Protein AF-A0A2M7KK85-F1 (afdb_monomer)

Secondary structure (DSSP, 8-state):
--HHHHHHHHHHHTTSSPPPP-----EEEEEEEETTEEEEEEEEEEETTEEEEEEEEEETT-BTTB---EEEE----TT-TTTTHHHHTTSSS-GGG-HHHHHHHTT-EEEEE--

Nearest PDB structures (foldseek):
  3nuz-assembly2_D  TM=7.779E-01  e=1.192E-04  Bacteroides fragilis NCTC 9343
  3nuz-assembly3_E  TM=7.491E-01  e=1.729E-04  Bacteroides fragilis NCTC 9343
  3g8y-assembly1_A-2  TM=7.993E-01  e=6.762E-04  Phocaeicola vulgatus ATCC 8482
  3nuz-assembly3_F  TM=7.758E-01  e=8.664E-04  Bacteroides fragilis NCTC 9343
  3zfx-assembly8_H  TM=6.031E-01  e=3.965E+00  Homo sapiens

Structure (mmCIF, N/CA/C/O backbone):
data_AF-A0A2M7KK85-F1
#
_entry.id   AF-A0A2M7KK85-F1
#
loop_
_atom_site.group_PDB
_atom_site.id
_atom_site.type_symbol
_atom_site.label_atom_id
_atom_site.label_alt_id
_atom_site.label_comp_id
_atom_site.label_asym_id
_atom_site.label_entity_id
_atom_site.label_seq_id
_atom_site.pdbx_PDB_ins_code
_atom_site.Cartn_x
_atom_site.Cartn_y
_atom_site.Cartn_z
_atom_site.occupancy
_atom_site.B_iso_or_equiv
_atom_site.auth_seq_id
_atom_site.auth_comp_id
_atom_site.auth_asym_id
_atom_site.auth_atom_id
_atom_site.pdbx_PDB_model_num
ATOM 1 N N . MET A 1 1 ? 26.435 -12.445 -12.604 1.00 80.38 1 MET A N 1
ATOM 2 C CA . MET A 1 1 ? 25.528 -11.330 -12.313 1.00 80.38 1 MET A CA 1
ATOM 3 C C . MET A 1 1 ? 25.544 -11.101 -10.812 1.00 80.38 1 MET A C 1
ATOM 5 O O . MET A 1 1 ? 25.157 -12.007 -10.082 1.00 80.38 1 MET A O 1
ATOM 9 N N . ASN A 1 2 ? 26.099 -9.984 -10.347 1.00 96.44 2 ASN A N 1
ATOM 10 C CA . ASN A 1 2 ? 25.979 -9.569 -8.944 1.00 96.44 2 ASN A CA 1
ATOM 11 C C . ASN A 1 2 ? 24.585 -8.944 -8.685 1.00 96.44 2 ASN A C 1
ATOM 13 O O . ASN A 1 2 ? 23.785 -8.815 -9.612 1.00 96.44 2 ASN A O 1
ATOM 17 N N . CYS A 1 3 ? 24.270 -8.585 -7.436 1.00 96.69 3 CYS A N 1
ATOM 18 C CA . CYS A 1 3 ? 22.953 -8.034 -7.088 1.00 96.69 3 CYS A CA 1
ATOM 19 C C . CYS A 1 3 ? 22.616 -6.738 -7.843 1.00 96.69 3 CYS A C 1
ATOM 21 O O . CYS A 1 3 ? 21.460 -6.545 -8.220 1.00 96.69 3 CYS A O 1
ATOM 23 N N . ASP A 1 4 ? 23.605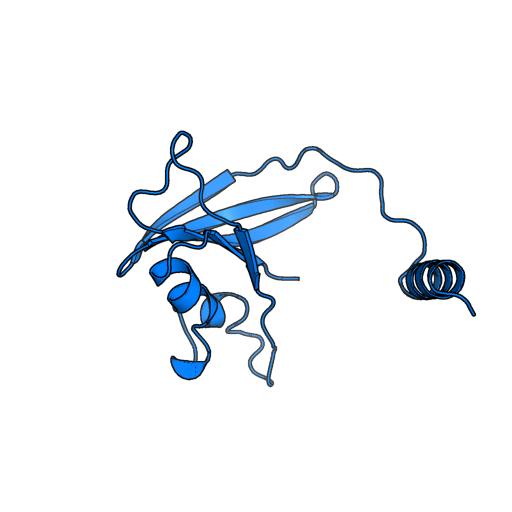 -5.879 -8.083 1.00 96.88 4 ASP A N 1
ATOM 24 C CA . ASP A 1 4 ? 23.407 -4.596 -8.761 1.00 96.88 4 ASP A CA 1
ATOM 25 C C . ASP A 1 4 ? 23.186 -4.803 -10.263 1.00 96.88 4 ASP A C 1
ATOM 27 O O . ASP A 1 4 ? 22.250 -4.251 -10.836 1.00 96.88 4 ASP A O 1
ATOM 31 N N . GLU A 1 5 ? 23.971 -5.689 -10.881 1.00 97.75 5 GLU A N 1
ATOM 32 C CA . GLU A 1 5 ? 23.793 -6.106 -12.275 1.00 97.75 5 GLU A CA 1
ATOM 33 C C . GLU A 1 5 ? 22.420 -6.754 -12.493 1.00 97.75 5 GLU A C 1
ATOM 35 O O . GLU A 1 5 ? 21.765 -6.492 -13.499 1.00 97.75 5 GLU A O 1
ATOM 40 N N . PHE A 1 6 ? 21.954 -7.572 -11.541 1.00 97.69 6 PHE A N 1
ATOM 41 C CA . PHE A 1 6 ? 20.632 -8.194 -11.615 1.00 97.69 6 PHE A CA 1
ATOM 42 C C . PHE A 1 6 ? 19.509 -7.171 -11.484 1.00 97.69 6 PHE A C 1
ATOM 44 O O . PHE A 1 6 ? 18.565 -7.196 -12.272 1.00 97.69 6 PHE A O 1
ATOM 51 N N . ARG A 1 7 ? 19.619 -6.246 -10.524 1.00 96.50 7 ARG A N 1
ATOM 52 C CA . ARG A 1 7 ? 18.644 -5.168 -10.342 1.00 96.50 7 ARG A CA 1
ATOM 53 C C . ARG A 1 7 ? 18.532 -4.306 -11.597 1.00 96.50 7 ARG A C 1
ATOM 55 O O . ARG A 1 7 ? 17.414 -4.024 -12.018 1.00 96.50 7 ARG A O 1
ATOM 62 N N . GLN A 1 8 ? 19.662 -3.914 -12.185 1.00 97.00 8 GLN A N 1
ATOM 63 C CA . GLN A 1 8 ? 19.661 -3.107 -13.402 1.00 97.00 8 GLN A CA 1
ATOM 64 C C . GLN A 1 8 ? 19.040 -3.875 -14.569 1.00 97.00 8 GLN A C 1
ATOM 66 O O . GLN A 1 8 ? 18.164 -3.352 -15.247 1.00 97.00 8 GLN A O 1
ATOM 71 N N . HIS A 1 9 ? 19.418 -5.142 -14.753 1.00 97.31 9 HIS A N 1
ATOM 72 C CA . HIS A 1 9 ? 18.867 -5.954 -15.832 1.00 97.31 9 HIS A CA 1
ATOM 73 C C . HIS A 1 9 ? 17.353 -6.176 -15.693 1.00 97.31 9 HIS A C 1
ATOM 75 O O . HIS A 1 9 ? 16.631 -6.127 -16.688 1.00 97.31 9 HIS A O 1
ATOM 81 N N . LEU A 1 10 ? 16.854 -6.378 -14.466 1.00 97.06 10 LEU A N 1
ATOM 82 C CA . LEU A 1 10 ? 15.418 -6.460 -14.195 1.00 97.06 10 LEU A CA 1
ATOM 83 C C . LEU A 1 10 ? 14.709 -5.149 -14.557 1.00 97.06 10 LEU A C 1
ATOM 85 O O . LEU A 1 10 ? 13.662 -5.188 -15.194 1.00 97.06 10 LEU A O 1
ATOM 89 N N . LEU A 1 11 ? 15.280 -4.005 -14.176 1.00 96.94 11 LEU A N 1
ATOM 90 C CA . LEU A 1 11 ? 14.721 -2.692 -14.487 1.00 96.94 11 LEU A CA 1
ATOM 91 C C . LEU A 1 11 ? 14.650 -2.455 -16.003 1.00 96.94 11 LEU A C 1
ATOM 93 O O . LEU A 1 11 ? 13.603 -2.060 -16.509 1.00 96.94 11 LEU A O 1
ATOM 97 N N . ASP A 1 12 ? 15.713 -2.788 -16.737 1.00 97.25 12 ASP A N 1
ATOM 98 C CA . ASP A 1 12 ? 15.746 -2.695 -18.201 1.00 97.25 12 ASP A CA 1
ATOM 99 C C . ASP A 1 12 ? 14.654 -3.567 -18.849 1.00 97.25 12 ASP A C 1
ATOM 101 O O . ASP A 1 12 ? 13.979 -3.134 -19.782 1.00 97.25 12 ASP A O 1
ATOM 105 N N . CYS A 1 13 ? 14.417 -4.774 -18.317 1.00 97.69 13 CYS A N 1
ATOM 106 C CA . CYS A 1 13 ? 13.335 -5.656 -18.771 1.00 97.69 13 CYS A CA 1
ATOM 107 C C . CYS A 1 13 ? 11.930 -5.103 -18.475 1.00 97.69 13 CYS A C 1
ATOM 109 O O . CYS A 1 13 ? 10.985 -5.434 -19.189 1.00 97.69 13 CYS A O 1
ATOM 111 N N . LEU A 1 14 ? 11.784 -4.286 -17.428 1.00 96.69 14 LEU A N 1
ATOM 112 C CA . LEU A 1 14 ? 10.521 -3.666 -17.017 1.00 96.69 14 LEU A CA 1
ATOM 113 C C . LEU A 1 14 ? 10.253 -2.317 -17.708 1.00 96.69 14 LEU A C 1
ATOM 115 O O . LEU A 1 14 ? 9.276 -1.655 -17.371 1.00 96.69 14 LEU A O 1
ATOM 119 N N . GLY A 1 15 ? 11.081 -1.920 -18.681 1.00 95.50 15 GLY A N 1
ATOM 120 C CA . GLY A 1 15 ? 10.911 -0.677 -19.442 1.00 95.50 15 GLY A CA 1
ATOM 121 C C . GLY A 1 15 ? 11.984 0.382 -19.186 1.00 95.50 15 GLY A C 1
ATOM 122 O O . GLY A 1 15 ? 11.927 1.453 -19.786 1.00 95.50 15 GLY A O 1
ATOM 123 N N . GLY A 1 16 ? 12.989 0.080 -18.361 1.00 95.88 16 GLY A N 1
ATOM 124 C CA . GLY A 1 16 ? 14.100 0.980 -18.069 1.00 95.88 16 GLY A CA 1
ATOM 125 C C . GLY A 1 16 ? 13.853 1.856 -16.835 1.00 95.88 16 GLY A C 1
ATOM 126 O O . GLY A 1 16 ? 13.127 1.447 -15.929 1.00 95.88 16 GLY A O 1
ATOM 127 N N . PRO A 1 17 ? 14.515 3.023 -16.729 1.00 94.19 17 PRO A N 1
ATOM 128 C CA . PRO A 1 17 ? 14.451 3.860 -15.534 1.00 94.19 17 PRO A CA 1
ATOM 129 C C . PRO A 1 17 ? 13.019 4.308 -15.214 1.00 94.19 17 PRO A C 1
ATOM 131 O O . PRO A 1 17 ? 12.212 4.529 -16.113 1.00 94.19 17 PRO A O 1
ATOM 134 N N . PHE A 1 18 ? 12.727 4.479 -13.920 1.00 91.62 18 PHE A N 1
ATOM 135 C CA . PHE A 1 18 ? 11.458 5.052 -13.468 1.00 91.62 18 PHE A CA 1
ATOM 136 C C . PHE A 1 18 ? 11.245 6.462 -14.049 1.00 91.62 18 PHE A C 1
ATOM 138 O O . PHE A 1 18 ? 12.227 7.185 -14.249 1.00 91.62 18 PHE A O 1
ATOM 145 N N . PRO A 1 19 ? 9.986 6.871 -14.291 1.00 90.19 19 PRO A N 1
ATOM 146 C CA . PRO A 1 19 ? 9.676 8.234 -14.703 1.00 90.19 19 PRO A CA 1
ATOM 147 C C . PRO A 1 19 ? 10.050 9.250 -13.613 1.00 90.19 19 PRO A C 1
ATOM 149 O O . PRO A 1 19 ? 10.220 8.905 -12.439 1.00 90.19 19 PRO A O 1
ATOM 152 N N . GLU A 1 20 ? 10.156 10.520 -14.005 1.00 93.12 20 GLU A N 1
ATOM 153 C CA . GLU A 1 20 ? 10.362 11.618 -13.058 1.00 93.12 20 GLU A CA 1
ATOM 154 C C . GLU A 1 20 ? 9.176 11.719 -12.080 1.00 93.12 20 GLU A C 1
ATOM 156 O O . GLU A 1 20 ? 8.023 11.688 -12.520 1.00 93.12 20 GLU A O 1
ATOM 161 N N . PRO A 1 21 ? 9.418 11.866 -10.764 1.00 93.94 21 PRO A N 1
ATOM 162 C CA . PRO A 1 21 ? 8.342 11.985 -9.785 1.00 93.94 21 PRO A CA 1
ATOM 163 C C . PRO A 1 21 ? 7.436 13.197 -10.043 1.00 93.94 21 PRO A C 1
ATOM 165 O O . PRO A 1 21 ? 7.915 14.292 -10.343 1.00 93.94 21 PRO A O 1
ATOM 168 N N . CYS A 1 22 ? 6.130 13.038 -9.820 1.00 93.88 22 CYS A N 1
ATOM 169 C CA . CYS A 1 22 ? 5.160 14.134 -9.826 1.00 93.88 22 CYS A CA 1
ATOM 170 C C . CYS A 1 22 ? 4.597 14.406 -8.416 1.00 93.88 22 CYS A C 1
ATOM 172 O O . CYS A 1 22 ? 4.707 13.561 -7.520 1.00 93.88 22 CYS A O 1
ATOM 174 N N . PRO A 1 23 ? 3.991 15.586 -8.175 1.00 96.56 23 PRO A N 1
ATOM 175 C CA . PRO A 1 23 ? 3.204 15.809 -6.968 1.00 96.56 23 PRO A CA 1
ATOM 176 C C . PRO A 1 23 ? 2.100 14.755 -6.841 1.00 96.56 23 PRO A C 1
ATOM 178 O O . PRO A 1 23 ? 1.389 14.485 -7.801 1.00 96.56 23 PRO A O 1
ATOM 181 N N . LEU A 1 24 ? 1.932 14.190 -5.644 1.00 94.62 24 LEU A N 1
ATOM 182 C CA . LEU A 1 24 ? 0.993 13.085 -5.421 1.00 94.62 24 LEU A CA 1
ATOM 183 C C . LEU A 1 24 ? -0.477 13.496 -5.609 1.00 94.62 24 LEU A C 1
ATOM 185 O O . LEU A 1 24 ? -1.313 12.640 -5.871 1.00 94.62 24 LEU A O 1
ATOM 189 N N . ASN A 1 25 ? -0.809 14.779 -5.412 1.00 96.69 25 ASN A N 1
ATOM 190 C CA . ASN A 1 25 ? -2.170 15.322 -5.542 1.00 96.69 25 ASN A CA 1
ATOM 191 C C . ASN A 1 25 ? -3.252 14.441 -4.876 1.00 96.69 25 ASN A C 1
ATOM 193 O O . ASN A 1 25 ? -4.368 14.297 -5.378 1.00 96.69 25 ASN A O 1
ATOM 197 N N . ALA A 1 26 ? -2.905 13.830 -3.734 1.00 96.44 26 ALA A N 1
ATOM 198 C CA . ALA A 1 26 ? -3.762 12.872 -3.054 1.00 96.44 26 ALA A CA 1
ATOM 199 C C . ALA A 1 26 ? -5.007 13.552 -2.478 1.00 96.44 26 ALA A C 1
ATOM 201 O O . ALA A 1 26 ? -4.923 14.605 -1.843 1.00 96.44 26 ALA A O 1
ATOM 202 N N . ARG A 1 27 ? -6.160 12.909 -2.653 1.00 97.25 27 ARG A N 1
ATOM 203 C CA . ARG A 1 27 ? -7.436 13.346 -2.084 1.00 97.25 27 ARG A CA 1
ATOM 204 C C . ARG A 1 27 ? -8.221 12.158 -1.547 1.00 97.25 27 ARG A C 1
ATOM 206 O O . ARG A 1 27 ? -8.350 11.135 -2.220 1.00 97.25 27 ARG A O 1
ATOM 213 N N . THR A 1 28 ? -8.791 12.328 -0.362 1.00 97.62 28 THR A N 1
ATOM 214 C CA . THR A 1 28 ? -9.773 11.396 0.193 1.00 97.62 28 THR A CA 1
ATOM 215 C C . THR A 1 28 ? -11.132 11.706 -0.419 1.00 97.62 28 THR A C 1
ATOM 217 O O . THR A 1 28 ? -11.594 12.846 -0.390 1.00 97.62 28 THR A O 1
ATOM 220 N N . LEU A 1 29 ? -11.738 10.700 -1.041 1.00 97.81 29 LEU A N 1
ATOM 221 C CA . LEU A 1 29 ? -13.057 10.784 -1.661 1.00 97.81 29 LEU A CA 1
ATOM 222 C C . LEU A 1 29 ? -14.163 10.422 -0.677 1.00 97.81 29 LEU A C 1
ATOM 224 O O . LEU A 1 29 ? -15.227 11.031 -0.709 1.00 97.81 29 LEU A O 1
ATOM 228 N N . ASP A 1 30 ? -13.906 9.421 0.160 1.00 97.31 30 ASP A N 1
ATOM 229 C CA . ASP A 1 30 ? -14.857 8.933 1.147 1.00 97.31 30 ASP A CA 1
ATOM 230 C C . ASP A 1 30 ? -14.116 8.284 2.320 1.00 97.31 30 ASP A C 1
ATOM 232 O O . ASP A 1 30 ? -12.994 7.790 2.165 1.00 97.31 30 ASP A O 1
ATOM 236 N N . THR A 1 31 ? -14.759 8.269 3.481 1.00 97.25 31 THR A N 1
ATOM 237 C CA . THR A 1 31 ? -14.248 7.648 4.700 1.00 97.25 31 THR A CA 1
ATOM 238 C C . THR A 1 31 ? -15.395 6.973 5.426 1.00 97.25 31 THR A C 1
ATOM 240 O O . THR A 1 31 ? -16.407 7.603 5.729 1.00 97.25 31 THR A O 1
ATOM 243 N N . TRP A 1 32 ? -15.212 5.708 5.787 1.00 96.69 32 TRP A N 1
ATOM 244 C CA . TRP A 1 32 ? -16.170 4.996 6.621 1.00 96.69 32 TRP A CA 1
ATOM 245 C C . TRP A 1 32 ? -15.479 4.220 7.731 1.00 96.69 32 TRP A C 1
ATOM 247 O O . TRP A 1 32 ? -14.368 3.709 7.583 1.00 96.69 32 TRP A O 1
ATOM 257 N N . GLN A 1 33 ? -16.170 4.128 8.862 1.00 96.62 33 GLN A N 1
ATOM 258 C CA . GLN A 1 33 ? -15.709 3.338 9.990 1.00 96.62 33 GLN A CA 1
ATOM 259 C C . GLN A 1 33 ? -15.928 1.849 9.708 1.00 96.62 33 GLN A C 1
ATOM 261 O O . GLN A 1 33 ? -16.995 1.435 9.247 1.00 96.62 33 GLN A O 1
ATOM 266 N N . ALA A 1 34 ? -14.928 1.043 10.034 1.00 91.50 34 ALA A N 1
ATOM 267 C CA . ALA A 1 34 ? -15.005 -0.403 10.113 1.00 91.50 34 ALA A CA 1
ATOM 268 C C . ALA A 1 34 ? -14.591 -0.858 11.524 1.00 91.50 34 ALA A C 1
ATOM 270 O O . ALA A 1 34 ? -14.230 -0.063 12.391 1.00 91.50 34 ALA A O 1
ATOM 271 N N . ASP A 1 35 ? -14.694 -2.157 11.780 1.00 92.44 35 ASP A N 1
ATOM 272 C CA . ASP A 1 35 ? -14.297 -2.732 13.063 1.00 92.44 35 ASP A CA 1
ATOM 273 C C . ASP A 1 35 ? -12.780 -2.580 13.286 1.00 92.44 35 ASP A C 1
ATOM 275 O O . ASP A 1 35 ? -11.990 -3.169 12.542 1.00 92.44 35 ASP A O 1
ATOM 279 N N . GLY A 1 36 ? -12.381 -1.771 14.273 1.00 94.56 36 GLY A N 1
ATOM 280 C CA . GLY A 1 36 ? -10.988 -1.534 14.683 1.00 94.56 36 GLY A CA 1
ATOM 281 C C . GLY A 1 36 ? -10.147 -0.650 13.753 1.00 94.56 36 GLY A C 1
ATOM 282 O O . GLY A 1 36 ? -8.943 -0.502 13.972 1.00 94.56 36 GLY A O 1
ATOM 283 N N . CYS A 1 37 ? -10.739 -0.100 12.692 1.00 96.62 37 CYS A N 1
ATOM 284 C CA . CYS A 1 37 ? -10.072 0.813 11.767 1.00 96.62 37 CYS A CA 1
ATOM 285 C C . CYS A 1 37 ? -11.090 1.646 10.986 1.00 96.62 37 CYS A C 1
ATOM 287 O O . CYS A 1 37 ? -12.224 1.219 10.766 1.00 96.62 37 CYS A O 1
ATOM 289 N N . ARG A 1 38 ? -10.665 2.790 10.458 1.00 96.69 38 ARG A N 1
ATOM 290 C CA . ARG A 1 38 ? -11.387 3.477 9.382 1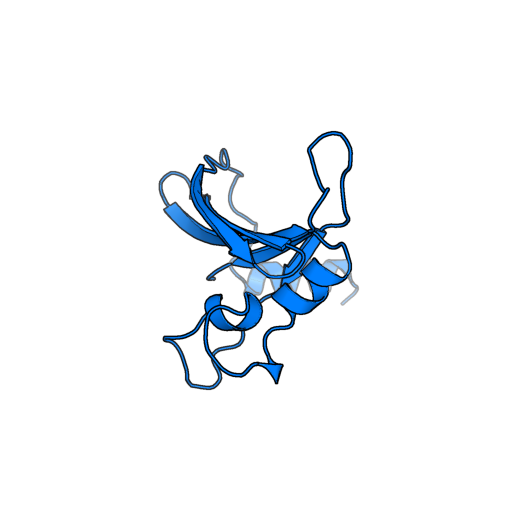.00 96.69 38 ARG A CA 1
ATOM 291 C C . ARG A 1 38 ? -10.791 3.104 8.032 1.00 96.69 38 ARG A C 1
ATOM 293 O O . ARG A 1 38 ? -9.583 2.903 7.910 1.00 96.69 38 ARG A O 1
ATOM 300 N N . LEU A 1 39 ? -11.634 3.043 7.013 1.00 96.94 39 LEU A N 1
ATOM 301 C CA . LEU A 1 39 ? -11.218 2.873 5.630 1.00 96.94 39 LEU A CA 1
ATOM 302 C C . LEU A 1 39 ? -11.433 4.194 4.895 1.00 96.94 39 LEU A C 1
AT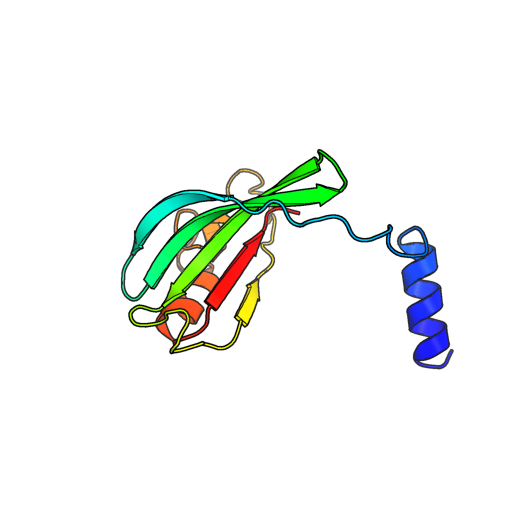OM 304 O O . LEU A 1 39 ? -12.527 4.754 4.898 1.00 96.94 39 LEU A O 1
ATOM 308 N N . GLU A 1 40 ? -10.376 4.681 4.261 1.00 97.06 40 GLU A N 1
ATOM 309 C CA . GLU A 1 40 ? -10.378 5.869 3.420 1.00 97.06 40 GLU A CA 1
ATOM 310 C C . GLU A 1 40 ? -10.270 5.449 1.952 1.00 97.06 40 GLU A C 1
ATOM 312 O O . GLU A 1 40 ? -9.310 4.793 1.538 1.00 97.06 40 GLU A O 1
ATOM 317 N N . SER A 1 41 ? -11.260 5.817 1.143 1.00 96.62 41 SER A N 1
ATOM 318 C CA . SER A 1 41 ? -11.150 5.739 -0.309 1.00 96.62 41 SER A CA 1
ATOM 319 C C . SER A 1 41 ? -10.413 6.971 -0.796 1.00 96.62 41 SER A C 1
ATOM 321 O O . SER A 1 41 ? -10.923 8.084 -0.689 1.00 96.62 41 SER A O 1
ATOM 323 N N . VAL A 1 42 ? -9.224 6.776 -1.352 1.00 96.94 42 VAL A N 1
ATOM 324 C CA . VAL A 1 42 ? -8.351 7.857 -1.803 1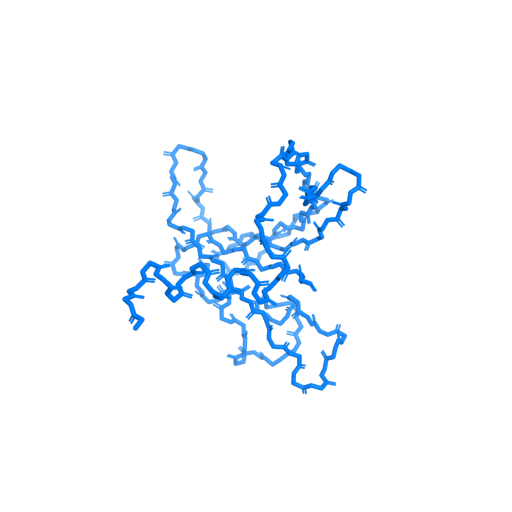.00 96.94 42 VAL A CA 1
ATOM 325 C C . VAL A 1 42 ? -8.071 7.724 -3.289 1.00 96.94 42 VAL A C 1
ATOM 327 O O . VAL A 1 42 ? -8.140 6.636 -3.862 1.00 96.94 42 VAL A O 1
ATOM 330 N N . VAL A 1 43 ? -7.717 8.834 -3.917 1.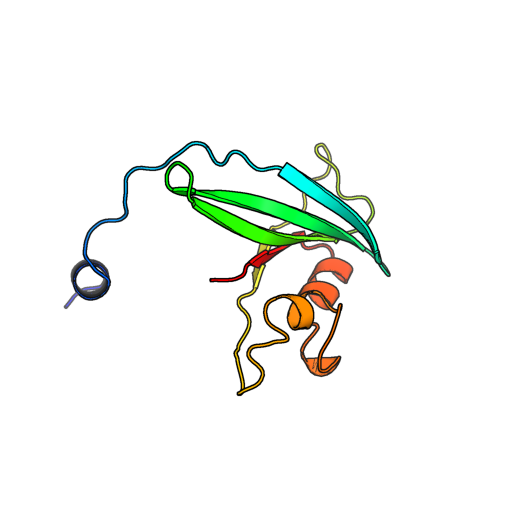00 96.94 43 VAL A N 1
ATOM 331 C CA . VAL A 1 43 ? -7.066 8.824 -5.226 1.00 96.94 43 VAL A CA 1
ATOM 332 C C . VAL A 1 43 ? -5.821 9.693 -5.180 1.00 96.94 43 VAL A C 1
ATOM 334 O O . VAL A 1 43 ? -5.761 10.636 -4.390 1.00 96.94 43 VAL A O 1
ATOM 337 N N . TYR A 1 44 ? -4.842 9.376 -6.016 1.00 96.06 44 TYR A N 1
ATOM 338 C CA . TYR A 1 44 ? -3.589 10.115 -6.148 1.00 96.06 44 TYR A CA 1
ATOM 339 C C . TYR A 1 44 ? -3.094 10.077 -7.593 1.00 96.06 44 TYR A C 1
ATOM 341 O O . TYR A 1 44 ? -3.563 9.257 -8.374 1.00 96.06 44 TYR A O 1
ATOM 349 N N . GLU A 1 45 ? -2.153 10.945 -7.941 1.00 95.62 45 GLU A N 1
ATOM 350 C CA . GLU A 1 45 ? -1.515 10.951 -9.255 1.00 95.62 45 GLU A CA 1
ATOM 351 C C . GLU A 1 45 ? -0.241 10.092 -9.256 1.00 95.62 45 GLU A C 1
ATOM 353 O O . GLU A 1 45 ? 0.649 10.292 -8.425 1.00 95.62 45 GLU A O 1
ATOM 358 N N . SER A 1 46 ? -0.184 9.104 -10.156 1.00 92.38 46 SER A N 1
ATOM 359 C CA . SER A 1 46 ? 1.016 8.299 -10.466 1.00 92.38 46 SER A CA 1
ATOM 360 C C . SER A 1 46 ? 1.925 9.011 -11.463 1.00 92.38 46 SER A C 1
ATOM 362 O O . SER A 1 46 ? 3.147 8.927 -11.358 1.00 92.38 46 SER A O 1
ATOM 364 N N . GLU A 1 47 ? 1.306 9.720 -12.403 1.00 93.25 47 GLU A N 1
ATOM 365 C CA . GLU A 1 47 ? 1.914 10.591 -13.402 1.00 93.25 47 GLU A CA 1
ATOM 366 C C . GLU A 1 47 ? 1.050 11.857 -13.547 1.00 93.25 47 GLU A C 1
ATOM 368 O O . GLU A 1 47 ? -0.111 11.854 -13.126 1.00 93.25 47 GLU A O 1
ATOM 373 N N . PRO A 1 48 ? 1.559 12.951 -14.147 1.00 94.19 48 PRO A N 1
ATOM 374 C CA . PRO A 1 48 ? 0.776 14.171 -14.329 1.00 94.19 48 P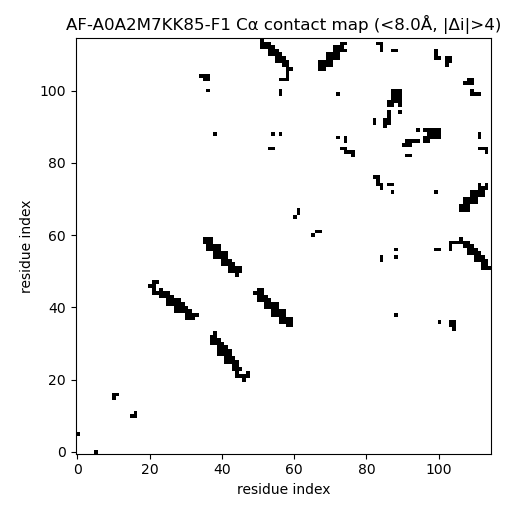RO A CA 1
ATOM 375 C C . PRO A 1 48 ? -0.56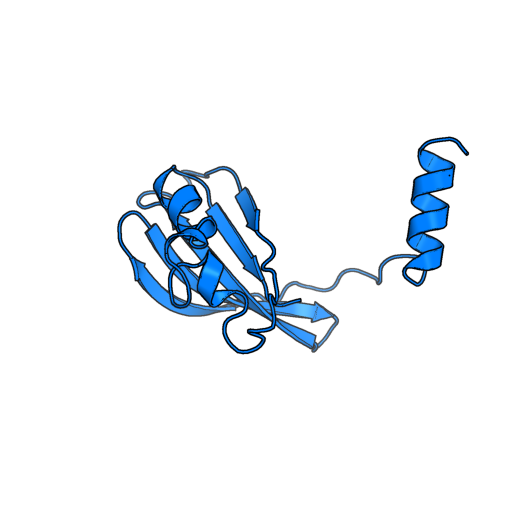3 13.921 -15.042 1.00 94.19 48 PRO A C 1
ATOM 377 O O . PRO A 1 48 ? -0.610 13.678 -16.248 1.00 94.19 48 PRO A O 1
ATOM 380 N N . GLY A 1 49 ? -1.661 14.031 -14.289 1.00 93.50 49 GLY A N 1
ATOM 381 C CA . GLY A 1 49 ? -3.023 13.804 -14.777 1.00 93.50 49 GLY A CA 1
ATOM 382 C C . GLY A 1 49 ? -3.488 12.342 -14.823 1.00 93.50 49 GLY A C 1
ATOM 383 O O . GLY A 1 49 ? -4.641 12.112 -15.195 1.00 93.50 49 GLY A O 1
ATOM 384 N N . ASP A 1 50 ? -2.654 11.375 -14.430 1.00 94.00 50 ASP A N 1
ATOM 385 C CA . ASP A 1 50 ? -3.029 9.960 -14.320 1.00 94.00 50 ASP A CA 1
ATOM 386 C C . ASP A 1 50 ? -3.409 9.612 -12.877 1.00 94.00 50 ASP A C 1
ATOM 388 O O . ASP A 1 50 ? -2.571 9.634 -11.978 1.00 94.00 50 ASP A O 1
ATOM 392 N N . VAL A 1 51 ? -4.694 9.336 -12.645 1.00 95.06 51 VAL A N 1
ATOM 393 C CA . VAL A 1 51 ? -5.283 9.235 -11.303 1.00 95.06 51 VAL A CA 1
ATOM 394 C C . VAL A 1 51 ? -5.526 7.777 -10.920 1.00 95.06 51 VAL A C 1
ATOM 396 O O . VAL A 1 51 ? -6.386 7.108 -11.492 1.00 95.06 51 VAL A O 1
ATOM 399 N N . VAL A 1 52 ? -4.857 7.324 -9.861 1.00 94.50 52 VAL A N 1
ATOM 400 C CA . VAL A 1 52 ? -4.930 5.957 -9.337 1.00 94.50 52 VAL A CA 1
ATOM 401 C C . VAL A 1 52 ? -5.790 5.898 -8.069 1.00 94.50 52 VAL A C 1
ATOM 403 O O . VAL A 1 52 ? -5.526 6.630 -7.108 1.00 94.50 52 VAL A O 1
ATOM 406 N N . PRO A 1 53 ? -6.814 5.023 -8.015 1.00 95.12 53 PRO A N 1
ATOM 407 C CA . PRO A 1 53 ? -7.596 4.788 -6.810 1.00 95.12 53 PRO A CA 1
ATOM 408 C C . PRO A 1 53 ? -6.923 3.800 -5.852 1.00 95.12 53 PRO A C 1
ATOM 410 O O . PRO A 1 53 ? -6.361 2.779 -6.247 1.00 95.12 53 PRO A O 1
ATOM 413 N N . ALA A 1 54 ? -7.071 4.055 -4.555 1.00 95.69 54 ALA A N 1
ATOM 414 C CA . ALA A 1 54 ? -6.635 3.150 -3.500 1.00 95.69 54 ALA A CA 1
ATOM 415 C C . ALA A 1 54 ? -7.584 3.185 -2.298 1.00 95.69 54 ALA A C 1
ATOM 417 O O . ALA A 1 54 ? -8.358 4.123 -2.100 1.00 95.69 54 ALA A O 1
ATOM 418 N N . HIS A 1 55 ? -7.494 2.151 -1.471 1.00 96.12 55 HIS A N 1
ATOM 419 C CA . HIS A 1 55 ? -7.998 2.183 -0.107 1.00 96.12 55 HIS A CA 1
ATOM 420 C C . HIS A 1 55 ? -6.829 2.304 0.866 1.00 96.12 55 HIS A C 1
ATOM 422 O O . HIS A 1 55 ? -5.776 1.686 0.676 1.00 96.12 55 HIS A O 1
ATOM 428 N N . VAL A 1 56 ? -7.020 3.103 1.909 1.00 96.88 56 VAL A N 1
ATOM 429 C CA . VAL A 1 56 ? -6.108 3.198 3.046 1.00 96.88 56 VAL A CA 1
ATOM 430 C C . VAL A 1 56 ? -6.891 2.827 4.293 1.00 96.88 56 VAL A C 1
ATOM 432 O O . VAL A 1 56 ? -7.874 3.479 4.627 1.00 96.88 56 VAL A O 1
ATOM 435 N N . LEU A 1 57 ? -6.480 1.757 4.962 1.00 97.50 57 LEU A N 1
ATOM 436 C CA . LEU A 1 57 ? -7.031 1.364 6.249 1.00 97.50 57 LEU A CA 1
ATOM 437 C C . LEU A 1 57 ? -6.148 1.945 7.343 1.00 97.50 57 LEU A C 1
ATOM 439 O O . LEU A 1 57 ? -4.942 1.695 7.368 1.00 97.50 57 LEU A O 1
ATOM 443 N N . VAL A 1 58 ? -6.754 2.725 8.230 1.00 97.44 58 VAL A N 1
ATOM 444 C CA . VAL A 1 58 ? -6.069 3.381 9.340 1.00 97.44 58 VAL A CA 1
ATOM 445 C C . VAL A 1 58 ? -6.624 2.816 10.646 1.00 97.44 58 VAL A C 1
ATOM 447 O O . VAL A 1 58 ? -7.833 2.920 10.864 1.00 97.44 58 VAL A O 1
ATOM 450 N 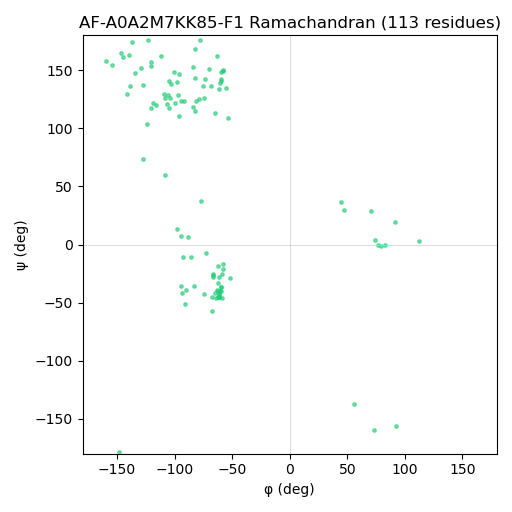N . PRO A 1 59 ? -5.787 2.203 11.503 1.00 97.56 59 PRO A N 1
ATOM 451 C CA . PRO A 1 59 ? -6.224 1.693 12.798 1.00 97.56 59 PRO A CA 1
ATOM 452 C C . PRO A 1 59 ? -6.841 2.796 13.660 1.00 97.56 59 PRO A C 1
ATOM 454 O O . PRO A 1 59 ? -6.439 3.960 13.579 1.00 97.56 59 PRO A O 1
ATOM 457 N N . ASP A 1 60 ? -7.784 2.432 14.523 1.00 95.19 60 ASP A N 1
ATOM 458 C CA . ASP A 1 60 ? -8.370 3.396 15.454 1.00 95.19 60 ASP A CA 1
ATOM 459 C C . ASP A 1 60 ? -7.296 3.990 16.386 1.00 95.19 60 ASP A C 1
ATOM 461 O O . ASP A 1 60 ? -6.400 3.294 16.867 1.00 95.19 60 ASP A O 1
ATOM 465 N N . GLY A 1 61 ? -7.381 5.299 16.641 1.00 90.94 61 GLY A N 1
ATOM 466 C CA . GLY A 1 61 ? -6.422 6.027 17.481 1.00 90.94 61 GLY A CA 1
ATOM 467 C C . GLY A 1 61 ? -5.097 6.393 16.801 1.00 90.94 61 GLY A C 1
ATOM 468 O O . GLY A 1 61 ? -4.272 7.050 17.432 1.00 90.94 61 GLY A O 1
ATOM 469 N N . VAL A 1 62 ? -4.891 6.012 15.534 1.00 92.81 62 VAL A N 1
ATOM 470 C CA . VAL A 1 62 ? -3.760 6.479 14.721 1.00 92.81 62 VAL A CA 1
ATOM 471 C C . VAL A 1 62 ? -4.097 7.828 14.093 1.00 92.81 62 VAL A C 1
ATOM 473 O O . VAL A 1 62 ? -5.009 7.950 13.270 1.00 92.81 62 VAL A O 1
ATOM 476 N N . GLU A 1 63 ? -3.308 8.829 14.464 1.00 88.62 63 GLU A N 1
ATOM 477 C CA . GLU A 1 63 ? -3.410 10.222 14.026 1.00 88.62 63 GLU A CA 1
ATOM 478 C C . GLU A 1 63 ? -2.008 10.779 13.722 1.00 88.62 63 GLU A C 1
ATOM 480 O O . GLU A 1 63 ? -0.996 10.111 13.942 1.00 88.62 63 GLU A O 1
ATOM 485 N N . GLY A 1 64 ? -1.920 12.002 13.191 1.00 82.00 64 GLY A N 1
ATOM 486 C CA . GLY A 1 64 ? -0.648 12.582 12.728 1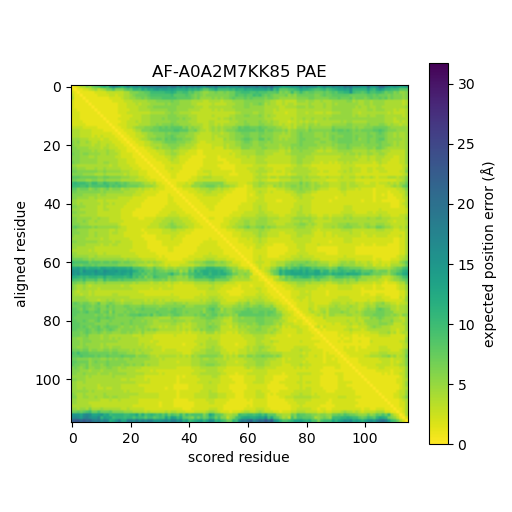.00 82.00 64 GLY A CA 1
ATOM 487 C C . GLY A 1 64 ? 0.452 12.699 13.796 1.00 82.00 64 GLY A C 1
ATOM 488 O O . GLY A 1 64 ? 1.634 12.696 13.458 1.00 82.00 64 GLY A O 1
ATOM 489 N N . ASP A 1 65 ? 0.084 12.775 15.074 1.00 87.00 65 ASP A N 1
ATOM 490 C CA . ASP A 1 65 ? 0.993 12.794 16.225 1.00 87.00 65 ASP A CA 1
ATOM 491 C C . ASP A 1 65 ? 1.272 11.396 16.817 1.00 87.00 65 ASP A C 1
ATOM 493 O O . ASP A 1 65 ? 2.212 11.236 17.598 1.00 87.00 65 ASP A O 1
ATOM 497 N N . HIS A 1 66 ? 0.518 10.376 16.395 1.00 86.81 66 HIS A N 1
ATOM 498 C CA . HIS A 1 66 ? 0.631 8.980 16.822 1.00 86.81 66 HIS A CA 1
ATOM 499 C C . HIS A 1 66 ? 0.753 8.058 15.597 1.00 86.81 66 HIS A C 1
ATOM 501 O O . HIS A 1 66 ? -0.203 7.365 15.237 1.00 86.81 66 HIS A O 1
ATOM 507 N N . PRO A 1 67 ? 1.919 8.047 14.921 1.00 91.31 67 PRO A N 1
ATOM 508 C CA . PRO A 1 67 ? 2.094 7.283 13.695 1.00 91.31 67 PRO A CA 1
ATOM 509 C C . PRO A 1 67 ? 2.119 5.773 13.957 1.00 91.31 67 PRO A C 1
ATOM 511 O O . PRO A 1 67 ? 2.606 5.302 14.985 1.00 91.31 67 PRO A O 1
ATOM 514 N N . ALA A 1 68 ? 1.678 5.015 12.956 1.00 95.12 68 ALA A N 1
ATOM 515 C CA . ALA A 1 68 ? 1.757 3.560 12.913 1.00 95.12 68 ALA A CA 1
ATOM 516 C C . ALA A 1 68 ? 2.578 3.084 11.698 1.00 95.12 68 ALA A C 1
ATOM 518 O O . ALA A 1 68 ? 2.666 3.793 10.690 1.00 95.12 68 ALA A O 1
ATOM 519 N N . PRO A 1 69 ? 3.196 1.890 11.767 1.00 96.62 69 PRO A N 1
ATOM 520 C CA . PRO A 1 69 ? 3.904 1.300 10.633 1.00 96.62 69 PRO A CA 1
ATOM 521 C C . PRO A 1 69 ? 2.977 1.089 9.426 1.00 96.62 69 PRO A C 1
ATOM 523 O O . PRO A 1 69 ? 1.829 0.673 9.576 1.00 96.62 69 PRO A O 1
ATOM 526 N N . GLY A 1 70 ? 3.499 1.351 8.225 1.00 96.56 70 GLY A N 1
ATOM 527 C CA . GLY A 1 70 ? 2.770 1.221 6.963 1.00 96.56 70 GLY A CA 1
ATOM 528 C C . GLY A 1 70 ? 3.044 -0.097 6.235 1.00 96.56 70 GLY A C 1
ATOM 529 O O . GLY A 1 70 ? 4.192 -0.537 6.160 1.00 96.56 70 GLY A O 1
ATOM 530 N N . ILE A 1 71 ? 2.010 -0.698 5.647 1.00 97.25 71 ILE A N 1
ATOM 531 C CA . ILE A 1 71 ? 2.098 -1.884 4.787 1.00 97.25 71 ILE A CA 1
ATOM 532 C C . ILE A 1 71 ? 1.394 -1.602 3.457 1.00 97.25 71 ILE A C 1
ATOM 534 O O . ILE A 1 71 ? 0.297 -1.050 3.424 1.00 97.25 71 ILE A O 1
ATOM 538 N N . VAL A 1 72 ? 2.009 -2.018 2.349 1.00 95.81 72 VAL A N 1
ATOM 539 C CA . VAL A 1 72 ? 1.343 -2.083 1.042 1.00 95.81 72 VAL A CA 1
ATOM 540 C C . VAL A 1 72 ? 0.923 -3.526 0.793 1.00 95.81 72 VAL A C 1
ATOM 542 O O . VAL A 1 72 ? 1.774 -4.414 0.776 1.00 95.81 72 VAL A O 1
ATOM 545 N N . CYS A 1 73 ? -0.370 -3.763 0.585 1.00 93.75 73 CYS A N 1
ATOM 546 C CA . CYS A 1 73 ? -0.877 -5.073 0.184 1.00 93.75 73 CYS A CA 1
ATOM 547 C C . CYS A 1 73 ? -1.355 -5.021 -1.271 1.00 93.75 73 CYS A C 1
ATOM 549 O O . CYS A 1 73 ? -2.124 -4.141 -1.653 1.00 93.75 73 CYS A O 1
ATOM 551 N N . LEU A 1 74 ? -0.889 -5.977 -2.073 1.00 92.06 74 LEU A N 1
ATOM 552 C CA . LEU A 1 74 ? -1.225 -6.112 -3.490 1.00 92.06 74 LEU A CA 1
ATOM 553 C C . LEU A 1 74 ? -2.188 -7.288 -3.651 1.00 92.06 74 LEU A C 1
ATOM 555 O O . LEU A 1 74 ? -1.925 -8.369 -3.119 1.00 92.06 74 LEU A O 1
ATOM 559 N N . HIS A 1 75 ? -3.313 -7.075 -4.334 1.00 89.50 75 HIS A N 1
ATOM 560 C CA . HIS A 1 75 ? -4.324 -8.116 -4.509 1.00 89.50 75 HIS A CA 1
ATOM 561 C C . HIS A 1 75 ? -3.984 -9.030 -5.692 1.00 89.50 75 HIS A C 1
ATOM 563 O O . HIS A 1 75 ? -3.338 -8.632 -6.659 1.00 89.50 75 HIS A O 1
ATOM 569 N N . GLN A 1 76 ? -4.459 -10.272 -5.623 1.00 86.88 76 GLN A N 1
ATOM 570 C CA . GLN A 1 76 ? -4.498 -11.164 -6.779 1.00 86.88 76 GLN A CA 1
ATOM 571 C C . GLN A 1 76 ? -5.738 -10.877 -7.635 1.00 86.88 76 GLN A C 1
ATOM 573 O O . GLN A 1 76 ? -6.665 -10.195 -7.200 1.00 86.88 76 GLN A O 1
ATOM 578 N N . HIS A 1 77 ? -5.784 -11.445 -8.841 1.00 87.25 77 HIS A N 1
ATOM 579 C CA . HIS A 1 77 ? -7.031 -11.502 -9.604 1.00 87.25 77 HIS A CA 1
ATOM 580 C C . HIS A 1 77 ? -7.797 -12.805 -9.370 1.00 87.25 77 HIS A C 1
ATOM 582 O O . HIS A 1 77 ? -9.011 -12.755 -9.265 1.00 87.25 77 HIS A O 1
ATOM 588 N N . ALA A 1 78 ? -7.134 -13.969 -9.322 1.00 87.25 78 ALA A N 1
ATOM 589 C CA . ALA A 1 78 ? -7.774 -15.292 -9.181 1.00 87.25 78 ALA A CA 1
ATOM 590 C C . ALA A 1 78 ? -8.991 -15.537 -10.117 1.00 87.25 78 ALA A C 1
ATOM 592 O O . ALA A 1 78 ? -9.924 -16.258 -9.772 1.00 87.25 78 ALA A O 1
ATOM 593 N N . GLY A 1 79 ? -9.012 -14.911 -11.302 1.00 89.62 79 GLY A N 1
ATOM 594 C CA . GLY A 1 79 ? -10.156 -14.932 -12.229 1.00 89.62 79 GLY A CA 1
ATOM 595 C C . GLY A 1 79 ? -11.333 -14.016 -11.845 1.00 89.62 79 GLY A C 1
ATOM 596 O O . GLY A 1 79 ? -12.310 -13.941 -12.584 1.00 89.62 79 GLY A O 1
ATOM 597 N N . GLN A 1 80 ? -11.237 -13.291 -10.731 1.00 89.06 80 GLN A N 1
ATOM 598 C CA . GLN A 1 80 ? -12.242 -12.396 -10.153 1.00 89.06 80 GLN A CA 1
ATOM 599 C C . GLN A 1 80 ? -11.847 -10.916 -10.301 1.00 89.06 80 GLN A C 1
ATOM 601 O O . GLN A 1 80 ? -11.728 -10.171 -9.330 1.00 89.06 80 GLN A O 1
ATOM 606 N N . TYR A 1 81 ? -11.674 -10.457 -11.542 1.00 87.94 81 TYR A N 1
ATOM 607 C CA . TYR A 1 81 ? -11.218 -9.093 -11.864 1.00 87.94 81 TYR A CA 1
ATOM 608 C C . TYR A 1 81 ? -12.098 -7.957 -11.314 1.00 87.94 81 TYR A C 1
ATOM 610 O O . TYR A 1 81 ? -11.656 -6.818 -11.262 1.00 87.94 81 TYR A O 1
ATOM 618 N N . HIS A 1 82 ? -13.333 -8.249 -10.906 1.00 89.00 82 HIS A N 1
ATOM 619 C CA . HIS A 1 82 ? -14.278 -7.253 -10.401 1.00 89.00 82 HIS A CA 1
ATOM 620 C C . HIS A 1 82 ? -14.128 -6.949 -8.899 1.00 89.00 82 HIS A C 1
ATOM 622 O O . HIS A 1 82 ? -14.767 -6.019 -8.415 1.00 89.00 82 HIS A O 1
ATOM 628 N N . ILE A 1 83 ? -13.341 -7.737 -8.151 1.00 91.44 83 ILE A N 1
ATOM 629 C CA . ILE A 1 83 ? -13.195 -7.575 -6.694 1.00 91.44 83 ILE A CA 1
ATOM 630 C C . ILE A 1 83 ? -12.023 -6.638 -6.367 1.00 91.44 83 ILE A C 1
ATOM 632 O O . ILE A 1 83 ? -12.193 -5.667 -5.622 1.00 91.44 83 ILE A O 1
ATOM 636 N N . GLY A 1 84 ? -10.851 -6.920 -6.943 1.00 90.75 84 GLY A N 1
ATOM 637 C CA . GLY A 1 84 ? -9.659 -6.074 -6.848 1.00 90.75 84 GLY A CA 1
ATOM 638 C C . GLY A 1 84 ? -9.228 -5.770 -5.410 1.00 90.75 84 GLY A C 1
ATOM 639 O O . GLY A 1 84 ? -9.281 -6.628 -4.520 1.00 90.75 84 GLY A O 1
ATOM 640 N N . LYS A 1 85 ? -8.865 -4.510 -5.155 1.00 91.19 85 LYS A N 1
ATOM 641 C CA . LYS A 1 85 ? -8.447 -4.009 -3.830 1.00 91.19 85 LYS A CA 1
ATOM 642 C C . LYS A 1 85 ? -9.498 -4.210 -2.731 1.00 91.19 85 LYS A C 1
ATOM 644 O O . LYS A 1 85 ? -9.167 -4.195 -1.545 1.00 91.19 85 LYS A O 1
ATOM 649 N N . SER A 1 86 ? -10.764 -4.377 -3.117 1.00 93.44 86 SER A N 1
ATOM 650 C CA . SER A 1 86 ? -11.899 -4.486 -2.197 1.00 93.44 86 SER A CA 1
ATOM 651 C C . SER A 1 86 ? -11.840 -5.766 -1.360 1.00 93.44 86 SER A C 1
ATOM 653 O O . SER A 1 86 ? -12.376 -5.781 -0.253 1.00 93.44 86 SER A O 1
ATOM 655 N N . GLU A 1 87 ? -11.175 -6.820 -1.853 1.00 94.62 87 GLU A N 1
ATOM 656 C CA . GLU A 1 87 ? -11.001 -8.072 -1.106 1.00 94.62 87 GLU A CA 1
ATOM 657 C C . GLU A 1 87 ? -10.091 -7.863 0.104 1.00 94.62 87 GLU A C 1
ATOM 659 O O . GLU A 1 87 ? -10.507 -8.029 1.247 1.00 94.62 87 GLU A O 1
ATOM 664 N N . LEU A 1 88 ? -8.869 -7.382 -0.129 1.00 94.50 88 LEU A N 1
ATOM 665 C CA . LEU A 1 88 ? -7.901 -7.137 0.940 1.00 94.50 88 LEU A CA 1
ATOM 666 C C . LEU A 1 88 ? -8.385 -6.083 1.945 1.00 94.50 88 LEU A C 1
ATOM 668 O O . LEU A 1 88 ? -8.082 -6.189 3.134 1.00 94.50 88 LEU A O 1
ATOM 672 N N . ALA A 1 89 ? -9.144 -5.087 1.479 1.00 94.62 89 ALA A N 1
ATOM 673 C CA . ALA A 1 89 ? -9.741 -4.056 2.326 1.00 94.62 89 ALA A CA 1
ATOM 674 C C . ALA A 1 89 ? -10.916 -4.567 3.185 1.00 94.62 89 ALA A C 1
ATOM 676 O O . ALA A 1 89 ? -11.427 -3.843 4.037 1.00 94.62 89 ALA A O 1
ATOM 677 N N . GLY A 1 90 ? -11.361 -5.805 2.965 1.00 94.00 90 GLY A N 1
ATOM 678 C CA . GLY A 1 90 ? -12.480 -6.409 3.674 1.00 94.00 90 GLY A CA 1
ATOM 679 C C . GLY A 1 90 ? -13.844 -5.822 3.328 1.00 94.00 90 GLY A C 1
ATOM 680 O O . GLY A 1 90 ? -14.744 -5.809 4.169 1.00 94.00 90 GLY A O 1
ATOM 681 N N . VAL A 1 91 ? -13.983 -5.320 2.099 1.00 93.69 91 VAL A N 1
ATOM 682 C CA . VAL A 1 91 ? -15.216 -4.735 1.551 1.00 93.69 91 VAL A CA 1
ATOM 683 C C . VAL A 1 91 ? -16.023 -5.780 0.772 1.00 93.69 91 VAL A C 1
ATOM 685 O O . VAL A 1 91 ? -17.251 -5.762 0.814 1.00 93.69 91 VAL A O 1
ATOM 688 N N . ALA A 1 92 ? -15.354 -6.701 0.074 1.00 92.62 92 ALA A N 1
ATOM 689 C CA . ALA A 1 92 ? -15.979 -7.742 -0.746 1.00 92.62 92 ALA A CA 1
ATOM 690 C C . ALA A 1 92 ? -15.131 -9.030 -0.766 1.00 92.62 92 ALA A C 1
ATOM 692 O O . ALA A 1 92 ? -14.086 -9.095 -0.125 1.00 92.62 92 ALA A O 1
ATOM 693 N N . GLY A 1 93 ? -15.564 -10.052 -1.507 1.00 92.44 93 GLY A N 1
ATOM 694 C CA . GLY A 1 93 ? -14.797 -11.288 -1.705 1.00 92.44 93 GLY A CA 1
ATOM 695 C C . GLY A 1 93 ? -14.757 -12.213 -0.486 1.00 92.44 93 GLY A C 1
ATOM 696 O O . GLY A 1 93 ? -15.633 -12.153 0.378 1.00 92.44 93 GLY A O 1
ATOM 697 N N . ASP A 1 94 ? -13.764 -13.102 -0.449 1.00 92.88 94 ASP A N 1
ATOM 698 C CA . ASP A 1 94 ? -13.633 -14.114 0.603 1.00 92.88 94 ASP A CA 1
ATOM 699 C C . ASP A 1 94 ? -13.047 -13.496 1.890 1.00 92.88 94 ASP A C 1
ATOM 701 O O . ASP A 1 94 ? -11.954 -12.925 1.835 1.00 92.88 94 ASP A O 1
ATOM 705 N N . PRO A 1 95 ? -13.705 -13.631 3.061 1.00 93.69 95 PRO A N 1
ATOM 706 C CA . PRO A 1 95 ? -13.160 -13.180 4.342 1.00 93.69 95 PRO A CA 1
ATOM 707 C C . PRO A 1 95 ? -11.748 -13.690 4.660 1.00 93.69 95 PRO A C 1
ATOM 709 O O . PRO A 1 95 ? -10.988 -13.001 5.339 1.00 93.69 95 PRO A O 1
ATOM 712 N N . MET A 1 96 ? -11.361 -14.867 4.156 1.00 93.44 96 MET A N 1
ATOM 713 C CA . MET A 1 96 ? -10.004 -15.401 4.305 1.00 93.44 96 MET A CA 1
ATOM 714 C C . MET A 1 96 ? -8.946 -14.491 3.656 1.00 93.44 96 MET A C 1
ATOM 716 O O . MET A 1 96 ? -7.800 -14.455 4.101 1.00 93.44 96 MET A O 1
ATOM 720 N N . HIS A 1 97 ? -9.317 -13.738 2.622 1.00 94.00 97 HIS A N 1
ATOM 721 C CA . HIS A 1 97 ? -8.434 -12.824 1.903 1.00 94.00 97 HIS A CA 1
ATOM 722 C C . HIS A 1 97 ? -8.498 -11.379 2.419 1.00 94.00 97 HIS A C 1
ATOM 724 O O . HIS A 1 97 ? -7.856 -10.504 1.845 1.00 94.00 97 HIS A O 1
ATOM 730 N N . HIS A 1 98 ? -9.201 -11.091 3.520 1.00 95.56 98 HIS A N 1
ATOM 731 C CA . HIS A 1 98 ? -9.301 -9.739 4.102 1.00 95.56 98 HIS A CA 1
ATOM 732 C C . HIS A 1 98 ? -8.037 -9.331 4.884 1.00 95.56 98 HIS A C 1
ATOM 734 O O . HIS A 1 98 ? -8.102 -8.685 5.931 1.00 95.56 98 HIS A O 1
ATOM 740 N N . THR A 1 99 ? -6.856 -9.719 4.398 1.00 95.44 99 THR A N 1
ATOM 741 C CA . THR A 1 99 ? -5.574 -9.566 5.100 1.00 95.44 99 THR A CA 1
ATOM 742 C C . THR A 1 99 ? -5.249 -8.108 5.412 1.00 95.44 99 THR A C 1
ATOM 744 O O . THR A 1 99 ? -4.717 -7.823 6.480 1.00 95.44 99 THR A O 1
ATOM 747 N N . GLY A 1 100 ? -5.596 -7.170 4.525 1.00 95.94 100 GLY A N 1
ATOM 748 C CA . GLY A 1 100 ? -5.355 -5.746 4.765 1.00 95.94 100 GLY A CA 1
ATOM 749 C C . GLY A 1 100 ? -6.166 -5.210 5.946 1.00 95.94 100 GLY A C 1
ATOM 750 O O . GLY A 1 100 ? -5.626 -4.515 6.803 1.00 95.94 100 GLY A O 1
ATOM 751 N N . LYS A 1 101 ? -7.435 -5.613 6.051 1.00 96.19 101 LYS A N 1
ATOM 752 C CA . LYS A 1 101 ? -8.281 -5.319 7.214 1.00 96.19 101 LYS A CA 1
ATOM 753 C C . LYS A 1 101 ? -7.743 -5.938 8.498 1.00 96.19 101 LYS A C 1
ATOM 755 O O . LYS A 1 101 ? -7.652 -5.245 9.507 1.00 96.19 101 LYS A O 1
ATOM 760 N N . LEU A 1 102 ? -7.332 -7.205 8.457 1.00 96.25 102 LEU A N 1
ATOM 761 C CA . LEU A 1 102 ? -6.757 -7.870 9.628 1.00 96.25 102 LEU A CA 1
ATOM 762 C C . LEU A 1 102 ? -5.474 -7.174 10.100 1.00 96.25 102 LEU A C 1
ATOM 764 O O . LEU A 1 102 ? -5.314 -6.949 11.293 1.00 96.25 102 LEU A O 1
ATOM 768 N N . LEU A 1 103 ? -4.584 -6.778 9.189 1.00 97.19 103 LEU A N 1
ATOM 769 C CA . LEU A 1 103 ? -3.379 -6.019 9.535 1.00 97.19 103 LEU A CA 1
ATOM 770 C C . LEU A 1 103 ? -3.720 -4.655 10.154 1.00 97.19 103 LEU A C 1
ATOM 772 O O . LEU A 1 103 ? -3.107 -4.274 11.149 1.00 97.19 103 LEU A O 1
ATOM 776 N N . ALA A 1 104 ? -4.731 -3.954 9.637 1.00 97.31 104 ALA A N 1
ATOM 777 C CA . ALA A 1 104 ? -5.179 -2.693 10.224 1.00 97.31 104 ALA A CA 1
ATOM 778 C C . ALA A 1 104 ? -5.684 -2.863 11.663 1.00 97.31 104 ALA A C 1
ATOM 780 O O . ALA A 1 104 ? -5.279 -2.123 12.555 1.00 97.31 104 ALA A O 1
ATOM 781 N N . GLN A 1 105 ? -6.456 -3.915 11.930 1.00 95.62 105 GLN A N 1
ATOM 782 C CA . GLN A 1 105 ? -6.895 -4.257 13.287 1.00 95.62 105 GLN A CA 1
ATOM 783 C C . GLN A 1 105 ? -5.731 -4.590 14.243 1.00 95.62 105 GLN A C 1
ATOM 785 O O . GLN A 1 105 ? -5.901 -4.536 15.458 1.00 95.62 105 GLN A O 1
ATOM 790 N N . HIS A 1 106 ? -4.544 -4.904 13.713 1.00 96.06 106 HIS A N 1
ATOM 791 C CA . HIS A 1 106 ? -3.323 -5.150 14.487 1.00 96.06 106 HIS A CA 1
ATOM 792 C C . HIS A 1 106 ? -2.389 -3.928 14.560 1.00 96.06 106 HIS A C 1
ATOM 794 O O . HIS A 1 106 ? -1.241 -4.060 14.984 1.00 96.06 106 HIS A O 1
ATOM 800 N N . GLY A 1 107 ? -2.868 -2.737 14.184 1.00 96.06 107 GLY A N 1
ATOM 801 C CA . GLY A 1 107 ? -2.146 -1.479 14.392 1.00 96.06 107 GLY A CA 1
ATOM 802 C C . GLY A 1 107 ? -1.240 -1.049 13.238 1.00 96.06 107 GLY A C 1
ATOM 803 O O . GLY A 1 107 ? -0.350 -0.229 13.449 1.00 96.06 107 GLY A O 1
ATOM 804 N N . TYR A 1 108 ? -1.450 -1.573 12.027 1.00 97.69 108 TYR A N 1
ATOM 805 C CA . TYR A 1 108 ? -0.727 -1.146 10.824 1.00 97.69 108 TYR A CA 1
ATOM 806 C C . TYR A 1 108 ? -1.590 -0.233 9.950 1.00 97.69 108 TYR A C 1
ATOM 808 O O . TYR A 1 108 ? -2.752 -0.529 9.700 1.00 97.69 108 TYR A O 1
ATOM 816 N N . ILE A 1 109 ? -1.021 0.838 9.401 1.00 97.31 109 ILE A N 1
ATOM 817 C CA . ILE A 1 109 ? -1.670 1.557 8.296 1.00 97.31 109 ILE A CA 1
ATOM 818 C C . ILE A 1 109 ? -1.497 0.706 7.041 1.00 97.31 109 ILE A C 1
ATOM 820 O O . ILE A 1 109 ? -0.372 0.357 6.685 1.00 97.31 109 ILE A O 1
ATOM 824 N N . VAL A 1 110 ? -2.581 0.373 6.346 1.00 97.62 110 VAL A N 1
ATOM 825 C CA . VAL A 1 110 ? -2.515 -0.506 5.172 1.00 97.62 110 VAL A CA 1
ATOM 826 C C . VAL A 1 110 ? -3.001 0.212 3.928 1.00 97.62 110 VAL A C 1
ATOM 828 O O . VAL A 1 110 ? -4.154 0.624 3.862 1.00 97.62 110 VAL A O 1
ATOM 831 N N . ARG A 1 111 ? -2.147 0.309 2.906 1.00 96.25 111 ARG A N 1
ATOM 832 C CA . ARG A 1 111 ? -2.538 0.759 1.567 1.00 96.25 111 ARG A CA 1
ATOM 833 C C . ARG A 1 111 ? -2.791 -0.439 0.662 1.00 96.25 111 ARG A C 1
ATOM 835 O O . ARG A 1 111 ? -1.922 -1.291 0.486 1.00 96.25 111 ARG A O 1
ATOM 842 N N . VAL A 1 112 ? -3.951 -0.437 0.027 1.00 93.50 112 VAL A N 1
ATOM 843 C CA . VAL A 1 112 ? -4.389 -1.419 -0.967 1.00 93.50 112 VAL A CA 1
ATOM 844 C C . VAL A 1 112 ? -4.752 -0.666 -2.235 1.00 93.50 112 VAL A C 1
ATOM 846 O O . VAL A 1 112 ? -5.767 0.027 -2.292 1.00 93.50 112 VAL A O 1
ATOM 849 N N . ALA A 1 113 ? -3.863 -0.735 -3.220 1.00 79.88 113 ALA A N 1
ATOM 850 C CA . ALA A 1 113 ? -3.991 -0.017 -4.482 1.00 79.88 113 ALA A CA 1
ATOM 851 C C . ALA A 1 113 ? -4.509 -0.948 -5.583 1.00 79.88 113 ALA A C 1
ATOM 853 O O . ALA A 1 113 ? -4.211 -2.144 -5.564 1.00 79.88 113 ALA A O 1
ATOM 854 N N . GLU A 1 114 ? -5.266 -0.383 -6.524 1.00 74.44 114 GLU A N 1
ATOM 855 C CA . GLU A 1 114 ? -5.374 -0.964 -7.867 1.00 74.44 114 GLU A CA 1
ATOM 856 C C . GLU A 1 114 ? -4.051 -0.685 -8.600 1.00 74.44 114 GLU A C 1
ATOM 858 O O . GLU A 1 114 ? -3.448 0.374 -8.394 1.00 74.44 114 GLU A O 1
ATOM 863 N N . ALA A 1 115 ? -3.588 -1.641 -9.402 1.00 59.94 115 ALA A N 1
ATOM 864 C CA . ALA A 1 115 ? -2.393 -1.522 -10.237 1.00 59.94 115 ALA A CA 1
ATOM 865 C C . ALA A 1 115 ? -2.768 -1.619 -11.717 1.00 59.94 115 ALA A C 1
ATOM 867 O O . ALA A 1 115 ? -3.721 -2.372 -12.027 1.00 59.94 115 ALA A O 1
#

Foldseek 3Di:
DDPVVVVQVVQVVVVHDDDDDDFFQKDFPDWDDDVQWIKTWMWTDPDVVRIWIKIKTAGPPDDPVRHFAEDEDFDDCPVPVPCALVQCCVNDDDPVNVVQVVVNSVGYTYMGTDD

Sequence (115 aa):
MNCDEFRQHLLDCLGGPFPEPCPLNARTLDTWQADGCRLESVVYESEPGDVVPAHVLVPDGVEGDHPAPGIVCLHQHAGQYHIGKSELAGVAGDPMHHTGKLLAQHGYIVRVAEA

Solvent-accessible surface area (backbone atoms only — not comparable to full-atom values): 6594 Å² total; per-residue (Å²): 127,55,74,66,57,45,52,51,52,51,35,52,75,73,74,38,81,81,78,83,88,57,78,46,77,68,44,78,80,47,74,48,85,54,89,54,21,34,40,31,39,32,36,27,34,79,41,93,91,41,77,44,53,31,39,38,30,38,20,68,88,58,44,96,92,43,78,58,59,77,45,80,48,79,64,71,52,93,90,45,76,87,50,42,37,34,18,30,61,56,74,42,80,57,77,89,51,17,54,42,39,56,44,9,58,71,54,24,31,25,39,26,45,64,131

pLDDT: mean 93.74, std 5.12, range [59.94, 97.81]

Mean predicted aligned error: 3.97 Å

Radius of gyration: 16.44 Å; Cα contacts (8 Å, |Δi|>4): 207; chains: 1; bounding box: 42×31×37 Å